Protein AF-A0A2V7XYC6-F1 (afdb_monomer)

Structure (mmCIF, N/CA/C/O backbone):
data_AF-A0A2V7XYC6-F1
#
_entry.id   AF-A0A2V7XYC6-F1
#
loop_
_atom_site.group_PDB
_atom_site.id
_atom_site.type_symbol
_atom_site.label_atom_id
_atom_site.label_alt_id
_atom_site.label_comp_id
_atom_site.label_asym_id
_atom_site.label_entity_id
_atom_site.label_seq_id
_atom_site.pdbx_PDB_ins_code
_atom_site.Cartn_x
_atom_site.Cartn_y
_atom_site.Cartn_z
_atom_site.occupancy
_atom_site.B_iso_or_equiv
_atom_site.auth_seq_id
_atom_site.auth_comp_id
_atom_site.auth_asym_id
_atom_site.auth_atom_id
_atom_site.pdbx_PDB_model_num
ATOM 1 N N . MET A 1 1 ? -10.164 -3.820 -5.385 1.00 58.03 1 MET A N 1
ATOM 2 C CA . MET A 1 1 ? -9.480 -5.130 -5.483 1.00 58.03 1 MET A CA 1
ATOM 3 C C . MET A 1 1 ? -8.778 -5.307 -6.833 1.00 58.03 1 MET A C 1
ATOM 5 O O . MET A 1 1 ? -7.583 -5.561 -6.829 1.00 58.03 1 MET A O 1
ATOM 9 N N . ASP A 1 2 ? -9.459 -5.085 -7.964 1.00 69.50 2 ASP A N 1
ATOM 10 C CA . ASP A 1 2 ? -8.900 -5.264 -9.324 1.00 69.50 2 ASP A CA 1
ATOM 11 C C . ASP A 1 2 ? -7.645 -4.410 -9.619 1.00 69.50 2 ASP A C 1
ATOM 13 O O . ASP A 1 2 ? -6.649 -4.883 -10.164 1.00 69.50 2 ASP A O 1
ATOM 17 N N . ARG A 1 3 ? -7.638 -3.160 -9.135 1.00 66.25 3 ARG A N 1
ATOM 18 C CA . ARG A 1 3 ? -6.536 -2.208 -9.348 1.00 66.25 3 ARG A CA 1
ATOM 19 C C . ARG A 1 3 ? -5.199 -2.680 -8.759 1.00 66.25 3 ARG A C 1
ATOM 21 O O . ARG A 1 3 ? -4.174 -2.541 -9.415 1.00 66.25 3 ARG A O 1
ATOM 28 N N . ILE A 1 4 ? -5.206 -3.289 -7.570 1.00 71.56 4 ILE A N 1
ATOM 29 C CA . ILE A 1 4 ? -3.990 -3.779 -6.893 1.00 71.56 4 ILE A CA 1
ATOM 30 C C . ILE A 1 4 ? -3.417 -4.992 -7.626 1.00 71.56 4 ILE A C 1
ATOM 32 O O . ILE A 1 4 ? -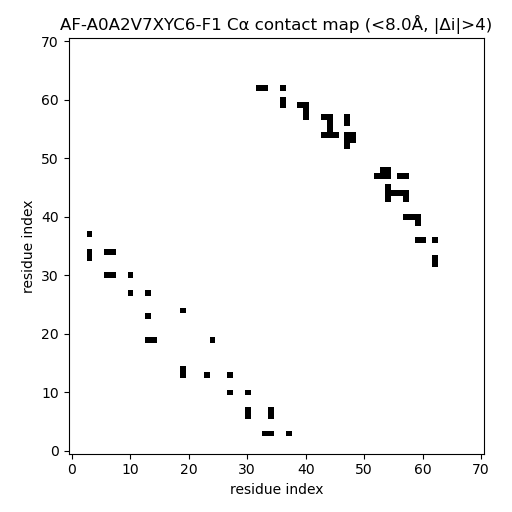2.212 -5.056 -7.850 1.00 71.56 4 ILE A O 1
ATOM 36 N N . GLN A 1 5 ? -4.269 -5.942 -8.026 1.00 74.56 5 GLN A N 1
ATOM 37 C CA . GLN A 1 5 ? -3.823 -7.125 -8.768 1.00 74.56 5 GLN A CA 1
ATOM 38 C C . GLN A 1 5 ? -3.222 -6.741 -10.117 1.00 74.56 5 GLN A C 1
ATOM 40 O O . GLN A 1 5 ? -2.170 -7.257 -10.493 1.00 74.56 5 GLN A O 1
ATOM 45 N N . ARG A 1 6 ? -3.842 -5.783 -10.812 1.00 78.62 6 ARG A N 1
ATOM 46 C CA . ARG A 1 6 ? -3.328 -5.255 -12.075 1.00 78.62 6 ARG A CA 1
ATOM 47 C C . ARG A 1 6 ? -1.963 -4.589 -11.903 1.00 78.62 6 ARG A C 1
ATOM 49 O O . ARG A 1 6 ? -1.042 -4.890 -12.655 1.00 78.62 6 ARG A O 1
ATOM 56 N N . LEU A 1 7 ? -1.818 -3.742 -10.884 1.00 76.94 7 LEU A N 1
ATOM 57 C CA . LEU A 1 7 ? -0.559 -3.080 -10.536 1.00 76.94 7 LEU A CA 1
ATOM 58 C C . LEU A 1 7 ? 0.538 -4.091 -10.160 1.00 76.94 7 LEU A C 1
ATOM 60 O O . LEU A 1 7 ? 1.653 -4.013 -10.668 1.00 76.94 7 LEU A O 1
ATOM 64 N N . ALA A 1 8 ? 0.216 -5.084 -9.331 1.00 77.00 8 ALA A N 1
ATOM 65 C CA . ALA A 1 8 ? 1.150 -6.134 -8.932 1.00 77.00 8 ALA A CA 1
ATOM 66 C C . ALA A 1 8 ? 1.591 -7.007 -10.119 1.00 77.00 8 ALA A C 1
ATOM 68 O O . ALA A 1 8 ? 2.770 -7.339 -10.236 1.00 77.00 8 ALA A O 1
ATOM 69 N N . SER A 1 9 ? 0.666 -7.346 -11.022 1.00 81.25 9 SER A N 1
ATOM 70 C CA . SER A 1 9 ? 0.968 -8.103 -12.239 1.00 81.25 9 SER A CA 1
ATOM 71 C C . SER A 1 9 ? 1.855 -7.301 -13.197 1.00 81.25 9 SER A C 1
ATOM 73 O O . SER A 1 9 ? 2.834 -7.834 -13.717 1.00 81.25 9 SER A O 1
ATOM 75 N N . GLU A 1 10 ? 1.592 -6.000 -13.357 1.00 76.94 10 GLU A N 1
ATOM 76 C CA . GLU A 1 10 ? 2.424 -5.106 -14.169 1.00 76.94 10 GLU A CA 1
ATOM 77 C C . GLU A 1 10 ? 3.837 -4.956 -13.577 1.00 76.94 10 GLU A C 1
ATOM 79 O O . GLU A 1 10 ? 4.820 -5.079 -14.308 1.00 76.94 10 GLU A O 1
ATOM 84 N N . ALA A 1 11 ? 3.973 -4.802 -12.254 1.00 75.50 11 ALA A N 1
ATOM 85 C CA . ALA A 1 11 ? 5.278 -4.808 -11.590 1.00 75.50 11 ALA A CA 1
ATOM 86 C C . ALA A 1 11 ? 6.016 -6.141 -11.765 1.00 75.50 11 ALA A C 1
ATOM 88 O O . ALA A 1 11 ? 7.212 -6.137 -12.049 1.00 75.50 11 ALA A O 1
ATOM 89 N N . HIS A 1 12 ? 5.326 -7.278 -11.636 1.00 77.44 12 HIS A N 1
ATOM 90 C CA . HIS A 1 12 ? 5.927 -8.596 -11.849 1.00 77.44 12 HIS A CA 1
ATOM 91 C C . HIS A 1 12 ? 6.421 -8.748 -13.293 1.00 77.44 12 HIS A C 1
ATOM 93 O O . HIS A 1 12 ? 7.541 -9.202 -13.515 1.00 77.44 12 HIS A O 1
ATOM 99 N N . 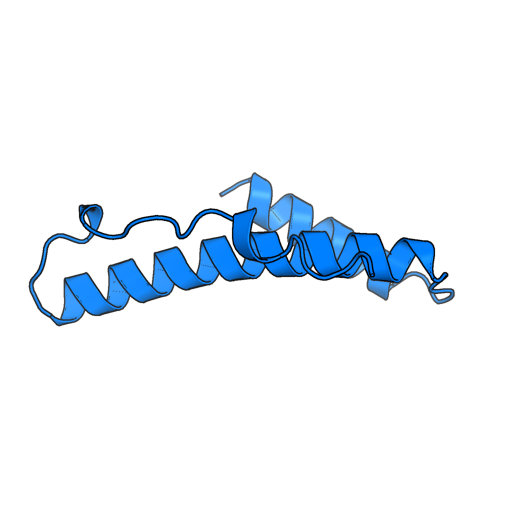ALA A 1 13 ? 5.634 -8.317 -14.281 1.00 80.25 13 ALA A N 1
ATOM 100 C CA . ALA A 1 13 ? 6.025 -8.351 -15.687 1.00 80.25 13 ALA A CA 1
ATOM 101 C C . ALA A 1 13 ? 7.232 -7.442 -15.981 1.00 80.25 13 ALA A C 1
ATOM 103 O O . ALA A 1 13 ? 8.111 -7.815 -16.760 1.00 80.25 13 ALA A O 1
ATOM 104 N N . LEU A 1 14 ? 7.308 -6.277 -15.330 1.00 74.62 14 LEU A N 1
ATOM 105 C CA . LEU A 1 14 ? 8.475 -5.393 -15.386 1.00 74.62 14 LEU A CA 1
ATOM 106 C C . LEU A 1 14 ? 9.703 -6.034 -14.720 1.00 74.62 14 LEU A C 1
ATOM 108 O O . LEU A 1 14 ? 10.785 -5.979 -15.289 1.00 74.62 14 LEU A O 1
ATOM 112 N N . TYR A 1 15 ? 9.534 -6.721 -13.585 1.00 68.69 15 TYR A N 1
ATOM 113 C CA . TYR A 1 15 ? 10.597 -7.500 -12.935 1.00 68.69 15 TYR A CA 1
ATOM 114 C C . TYR A 1 15 ? 11.0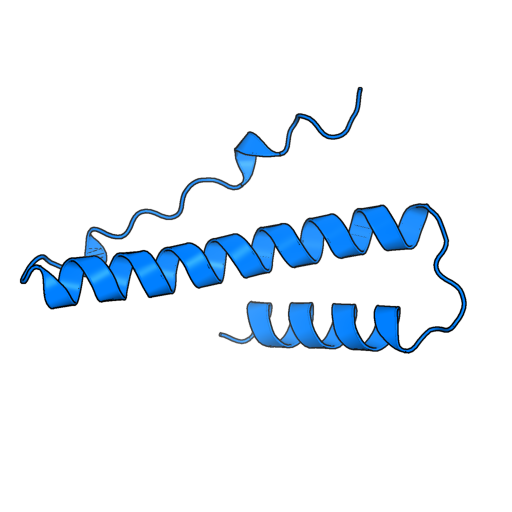81 -8.697 -13.756 1.00 68.69 15 TYR A C 1
ATOM 116 O O . TYR A 1 15 ? 12.267 -9.022 -13.730 1.00 68.69 15 TYR A O 1
ATOM 124 N N . ALA A 1 16 ? 10.185 -9.331 -14.511 1.00 76.12 16 ALA A N 1
ATOM 125 C CA . ALA A 1 16 ? 10.518 -10.423 -15.417 1.00 76.12 16 ALA A CA 1
ATOM 126 C C . ALA A 1 16 ? 11.272 -9.939 -16.670 1.00 76.12 16 ALA A C 1
ATOM 128 O O . ALA A 1 16 ? 12.022 -10.707 -17.281 1.00 76.12 16 ALA A O 1
ATOM 129 N N . LYS A 1 17 ? 11.123 -8.664 -17.060 1.00 71.44 17 LYS A N 1
ATOM 130 C CA . LYS A 1 17 ? 11.940 -8.061 -18.116 1.00 71.44 17 LYS A CA 1
ATOM 131 C C . LYS A 1 17 ? 13.362 -7.835 -17.599 1.00 71.44 17 LYS A C 1
ATOM 133 O O . LYS A 1 17 ? 13.630 -6.983 -16.764 1.00 71.44 17 LYS A O 1
ATOM 138 N N . ARG A 1 18 ? 14.310 -8.577 -18.174 1.00 58.09 18 ARG A N 1
ATOM 139 C CA . ARG A 1 18 ? 15.744 -8.576 -17.823 1.00 58.09 18 ARG A CA 1
ATOM 140 C C . ARG A 1 18 ? 16.472 -7.236 -18.047 1.00 58.09 18 ARG A C 1
ATOM 142 O O . ARG A 1 18 ? 17.620 -7.103 -17.638 1.00 58.09 18 ARG A O 1
ATOM 149 N N . ALA A 1 19 ? 15.826 -6.258 -18.683 1.00 59.81 19 ALA A N 1
ATOM 150 C CA . ALA A 1 19 ? 16.363 -4.926 -18.940 1.00 59.81 19 ALA A CA 1
ATOM 151 C C . ALA A 1 19 ? 15.465 -3.868 -18.282 1.00 59.81 19 ALA A C 1
ATOM 153 O O . ALA A 1 19 ? 14.436 -3.494 -18.837 1.00 59.81 19 ALA A O 1
ATOM 154 N N . PHE A 1 20 ? 15.861 -3.398 -17.097 1.00 67.25 20 PHE A N 1
ATOM 155 C CA . PHE A 1 20 ? 15.269 -2.220 -16.464 1.00 67.25 20 PHE A CA 1
ATOM 156 C C . PHE A 1 20 ? 15.940 -0.962 -17.013 1.00 67.25 20 PHE A C 1
ATOM 158 O O . PHE A 1 20 ? 17.121 -0.731 -16.750 1.00 67.25 20 PHE A O 1
ATOM 165 N N . GLY A 1 21 ? 15.197 -0.134 -17.747 1.00 69.44 21 GLY A N 1
ATOM 166 C CA . GLY A 1 21 ? 15.618 1.235 -18.034 1.00 69.44 21 GLY A CA 1
ATOM 167 C C . GLY A 1 21 ? 15.316 2.174 -16.860 1.00 69.44 21 GLY A C 1
ATOM 168 O O . GLY A 1 21 ? 14.514 1.862 -15.978 1.00 69.44 21 GLY A O 1
ATOM 169 N N . ALA A 1 22 ? 15.905 3.374 -16.862 1.00 68.25 22 ALA A N 1
ATOM 170 C CA . ALA A 1 22 ? 15.593 4.412 -15.870 1.00 68.25 22 ALA A CA 1
ATOM 171 C C . ALA A 1 22 ? 14.095 4.804 -15.860 1.00 68.25 22 ALA A C 1
ATOM 173 O O . ALA A 1 22 ? 13.552 5.150 -14.813 1.00 68.25 22 ALA A O 1
ATOM 174 N N . GLY A 1 23 ? 13.402 4.685 -17.001 1.00 70.12 23 GLY A N 1
ATOM 175 C CA . GLY A 1 23 ? 11.955 4.914 -17.105 1.00 70.12 23 GLY A CA 1
ATOM 176 C C . GLY A 1 23 ? 11.095 3.823 -16.451 1.00 70.12 23 GLY A C 1
ATOM 177 O O . GLY A 1 23 ? 10.037 4.126 -15.899 1.00 70.12 23 GLY A O 1
ATOM 178 N N . ASP A 1 24 ? 11.557 2.569 -16.440 1.00 75.19 24 ASP A N 1
ATOM 179 C CA . ASP A 1 24 ? 10.854 1.466 -15.772 1.00 75.19 24 ASP A CA 1
ATOM 180 C C . ASP A 1 24 ? 10.935 1.596 -14.247 1.00 75.19 24 ASP A C 1
ATOM 182 O O . ASP A 1 24 ? 9.975 1.278 -13.549 1.00 75.19 24 ASP A O 1
ATOM 186 N N . GLN A 1 25 ? 12.042 2.136 -13.724 1.00 75.00 25 GLN A N 1
ATOM 187 C CA . GLN A 1 25 ? 12.219 2.416 -12.294 1.00 75.00 25 GLN A CA 1
ATOM 188 C C . GLN A 1 25 ? 11.204 3.447 -11.776 1.00 75.00 25 GLN A C 1
ATOM 190 O O . GLN A 1 25 ? 10.596 3.245 -10.726 1.00 75.00 25 GLN A O 1
ATOM 195 N N . GLU A 1 26 ? 10.968 4.527 -12.526 1.00 76.44 26 GLU A N 1
ATOM 196 C CA . GLU A 1 26 ? 9.952 5.538 -12.196 1.00 76.44 26 GLU A CA 1
ATOM 197 C C . GLU A 1 26 ? 8.547 4.921 -12.132 1.00 76.44 26 GLU A C 1
ATOM 199 O O . GLU A 1 26 ? 7.780 5.150 -11.192 1.00 76.44 26 GLU A O 1
ATOM 204 N N . ARG A 1 27 ? 8.218 4.090 -13.125 1.00 77.44 27 ARG A N 1
ATOM 205 C CA . ARG A 1 27 ? 6.915 3.433 -13.214 1.00 77.44 27 ARG A CA 1
ATOM 206 C C . ARG A 1 27 ? 6.724 2.413 -12.095 1.00 77.44 27 ARG A C 1
ATOM 208 O O . ARG A 1 27 ? 5.670 2.390 -11.465 1.00 77.44 27 ARG A O 1
ATOM 215 N N . LEU A 1 28 ? 7.763 1.642 -11.781 1.00 79.62 28 LEU A N 1
ATOM 216 C CA . LEU A 1 28 ? 7.772 0.708 -10.661 1.00 79.62 28 LEU A CA 1
ATOM 217 C C . LEU A 1 28 ? 7.602 1.425 -9.314 1.00 79.62 28 LEU A C 1
ATOM 219 O O . LEU A 1 28 ? 6.870 0.934 -8.456 1.00 79.62 28 LEU A O 1
ATOM 223 N N . ARG A 1 29 ? 8.235 2.5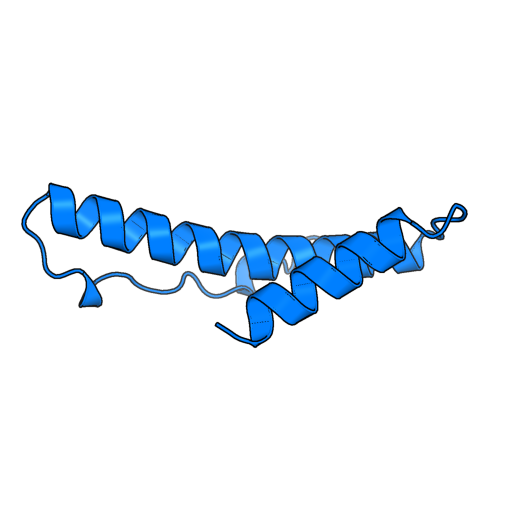93 -9.129 1.00 77.81 29 ARG A N 1
ATOM 224 C CA . ARG A 1 29 ? 8.043 3.428 -7.932 1.00 77.81 29 ARG A CA 1
ATOM 225 C C . ARG A 1 29 ? 6.589 3.855 -7.781 1.00 77.81 29 ARG A C 1
ATOM 227 O O . ARG A 1 29 ? 6.029 3.650 -6.711 1.00 77.81 29 ARG A O 1
ATOM 234 N N . ARG A 1 30 ? 5.950 4.355 -8.845 1.00 78.62 30 ARG A N 1
ATOM 235 C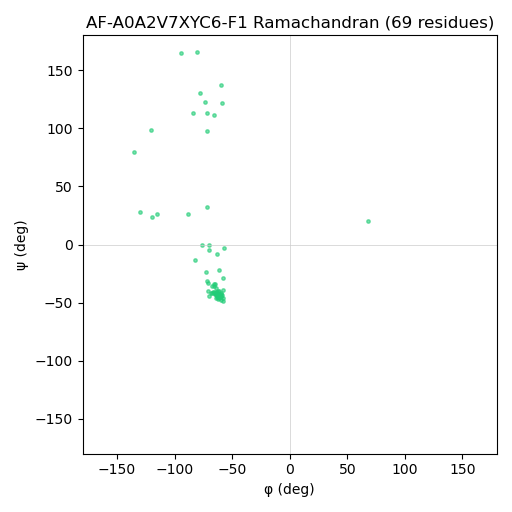 CA . ARG A 1 30 ? 4.516 4.705 -8.812 1.00 78.62 30 ARG A CA 1
ATOM 236 C C . ARG A 1 30 ? 3.635 3.515 -8.443 1.00 78.62 30 ARG A C 1
ATOM 238 O O . ARG A 1 30 ? 2.779 3.640 -7.575 1.00 78.62 30 ARG A O 1
ATOM 245 N N . ILE A 1 31 ? 3.883 2.359 -9.059 1.00 81.00 31 ILE A N 1
ATOM 246 C CA . ILE A 1 31 ? 3.146 1.125 -8.764 1.00 81.00 31 ILE A CA 1
ATOM 247 C C . ILE A 1 31 ? 3.310 0.724 -7.291 1.00 81.00 31 ILE A C 1
ATOM 249 O O . ILE A 1 31 ? 2.328 0.383 -6.635 1.00 81.00 31 ILE A O 1
ATOM 253 N N . ARG A 1 32 ? 4.535 0.800 -6.756 1.00 78.12 32 ARG A N 1
ATOM 254 C CA . ARG A 1 32 ? 4.826 0.545 -5.338 1.00 78.12 32 ARG A CA 1
ATOM 255 C C . ARG A 1 32 ? 4.084 1.497 -4.409 1.00 78.12 32 ARG A C 1
ATOM 257 O O . ARG A 1 32 ? 3.534 1.023 -3.429 1.00 78.12 32 ARG A O 1
ATOM 264 N N . ILE A 1 33 ? 4.045 2.790 -4.725 1.00 80.94 33 ILE A N 1
ATOM 265 C CA . ILE A 1 33 ? 3.355 3.810 -3.920 1.00 80.94 33 ILE A CA 1
ATOM 266 C C . ILE A 1 33 ? 1.847 3.529 -3.846 1.00 80.94 33 ILE A C 1
ATOM 268 O O . ILE A 1 33 ? 1.261 3.593 -2.770 1.00 80.94 33 ILE A O 1
ATOM 272 N N . GLU A 1 34 ? 1.214 3.165 -4.965 1.00 78.25 34 GLU A N 1
ATOM 273 C CA . GLU A 1 34 ? -0.213 2.809 -4.964 1.00 78.25 34 GLU A CA 1
ATOM 274 C C . GLU A 1 34 ? -0.497 1.501 -4.204 1.00 78.25 34 GLU A C 1
ATOM 276 O O . GLU A 1 34 ? -1.526 1.368 -3.537 1.00 78.25 34 GLU A O 1
ATOM 281 N N . LEU A 1 35 ? 0.420 0.531 -4.287 1.00 81.50 35 LEU A N 1
ATOM 282 C CA . LEU A 1 35 ? 0.358 -0.711 -3.512 1.00 81.50 35 LEU A CA 1
ATOM 283 C C . LEU A 1 35 ? 0.504 -0.452 -2.011 1.00 81.50 35 LEU A C 1
ATOM 285 O O . LEU A 1 35 ? -0.241 -1.041 -1.229 1.00 81.50 35 LEU A O 1
ATOM 289 N N . ASP A 1 36 ? 1.433 0.424 -1.636 1.00 80.31 36 ASP A N 1
ATOM 290 C CA . ASP A 1 36 ? 1.697 0.819 -0.256 1.00 80.31 36 ASP A CA 1
ATOM 291 C C . ASP A 1 36 ? 0.478 1.511 0.357 1.00 80.31 36 ASP A C 1
ATOM 293 O O . ASP A 1 36 ? 0.027 1.094 1.413 1.00 80.31 36 ASP A O 1
ATOM 297 N N . GLN A 1 37 ? -0.171 2.434 -0.361 1.00 78.50 37 GLN A N 1
ATOM 298 C CA . GLN A 1 37 ? -1.426 3.058 0.089 1.00 78.50 37 GLN A CA 1
ATOM 299 C C . GLN A 1 37 ? -2.548 2.047 0.327 1.00 78.50 37 GLN A C 1
ATOM 301 O O . GLN A 1 37 ? -3.270 2.124 1.321 1.00 78.50 37 GLN A O 1
ATOM 306 N N . CYS A 1 38 ? -2.710 1.076 -0.575 1.00 81.50 38 CYS A N 1
ATOM 307 C CA . CYS A 1 38 ? -3.710 0.030 -0.374 1.00 81.50 38 CYS A CA 1
ATOM 308 C C . CYS A 1 38 ? -3.384 -0.855 0.836 1.00 81.50 38 CYS A C 1
ATOM 310 O O . CYS A 1 38 ? -4.296 -1.301 1.535 1.00 81.50 38 CYS A O 1
ATOM 312 N N . TRP A 1 39 ? -2.100 -1.117 1.075 1.00 82.00 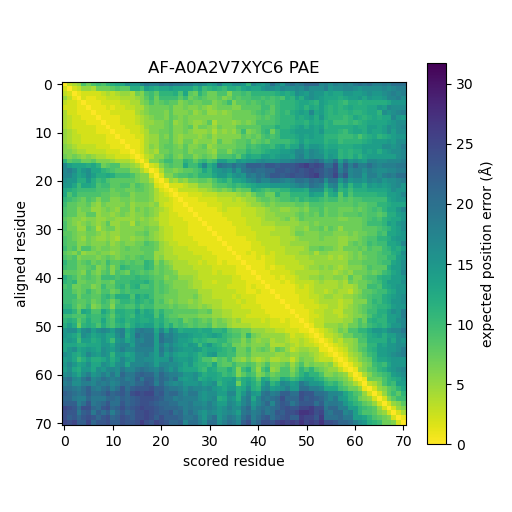39 TRP A N 1
ATOM 313 C CA . TRP A 1 39 ? -1.632 -1.863 2.239 1.00 82.00 39 TRP A CA 1
ATOM 314 C C . TRP A 1 39 ? -1.781 -1.077 3.543 1.00 82.00 39 TRP A C 1
ATOM 316 O O . TRP A 1 39 ? -2.198 -1.662 4.543 1.00 82.00 39 TRP A O 1
ATOM 326 N N . ASP A 1 40 ? -1.494 0.223 3.531 1.00 82.69 40 ASP A N 1
ATOM 327 C CA . ASP A 1 40 ? -1.627 1.123 4.676 1.00 82.69 40 ASP A CA 1
ATOM 328 C C . ASP A 1 40 ? -3.084 1.202 5.126 1.00 82.69 40 ASP A C 1
ATOM 330 O O . ASP A 1 40 ? -3.377 0.967 6.291 1.00 82.69 40 ASP A O 1
ATOM 334 N N . LEU A 1 41 ? -4.019 1.341 4.182 1.00 81.19 41 LEU A N 1
ATOM 335 C CA . LEU A 1 41 ? -5.454 1.263 4.456 1.00 81.19 41 LEU A CA 1
ATOM 336 C C . LEU A 1 41 ? -5.875 -0.055 5.093 1.00 81.19 41 LEU A C 1
ATOM 338 O O . LEU A 1 41 ? -6.599 -0.069 6.084 1.00 81.19 41 LEU A O 1
ATOM 342 N N . LEU A 1 42 ? -5.444 -1.185 4.529 1.00 83.50 42 LEU A N 1
ATOM 343 C CA . LEU A 1 42 ? -5.754 -2.505 5.080 1.00 83.50 42 LEU A CA 1
ATOM 344 C C . LEU A 1 42 ? -5.225 -2.645 6.507 1.00 83.50 42 LEU A C 1
ATOM 346 O O . LEU A 1 42 ? -5.930 -3.150 7.381 1.00 83.50 42 LEU A O 1
ATOM 350 N N . ARG A 1 43 ? -4.003 -2.168 6.745 1.00 84.44 43 ARG A N 1
ATOM 351 C CA . ARG A 1 43 ? -3.369 -2.190 8.060 1.00 84.44 43 ARG A CA 1
ATOM 352 C C . ARG A 1 43 ? -4.058 -1.236 9.035 1.00 84.44 43 ARG A C 1
ATOM 354 O O . ARG A 1 43 ? -4.285 -1.628 10.173 1.00 84.44 43 ARG A O 1
ATOM 361 N N . GLN A 1 44 ? -4.435 -0.036 8.605 1.00 83.81 44 GLN A N 1
ATOM 362 C CA . GLN A 1 44 ? -5.157 0.943 9.415 1.00 83.81 44 GLN A CA 1
ATOM 363 C C . GLN A 1 44 ? -6.536 0.411 9.800 1.00 83.81 44 GLN A C 1
ATOM 365 O O . GLN A 1 44 ? -6.910 0.471 10.967 1.00 83.81 44 GLN A O 1
ATOM 370 N N . ARG A 1 45 ? -7.250 -0.220 8.861 1.00 86.12 45 ARG A N 1
ATOM 371 C CA . ARG A 1 45 ? -8.506 -0.927 9.144 1.00 86.12 45 ARG A CA 1
ATOM 372 C C . ARG A 1 45 ? -8.322 -2.056 10.147 1.00 86.12 45 ARG A C 1
ATOM 374 O O . ARG A 1 45 ? -9.159 -2.220 11.030 1.00 86.12 45 ARG A O 1
ATOM 381 N N . LEU A 1 46 ? -7.245 -2.832 10.020 1.00 86.19 46 LEU A N 1
ATOM 382 C CA . LEU A 1 46 ? -6.935 -3.909 10.957 1.00 86.19 46 LEU A CA 1
ATOM 383 C C . LEU A 1 46 ? -6.658 -3.354 12.361 1.00 86.19 46 LEU A C 1
ATOM 385 O O . LEU A 1 46 ? -7.253 -3.827 13.321 1.00 86.19 46 LEU A O 1
ATOM 389 N N . ALA A 1 47 ? -5.843 -2.301 12.460 1.00 86.56 47 ALA A N 1
ATOM 390 C CA . ALA A 1 47 ? -5.508 -1.643 13.718 1.00 86.56 47 ALA A CA 1
ATOM 391 C C . ALA A 1 47 ? -6.735 -1.009 14.395 1.00 86.56 47 ALA A C 1
ATOM 393 O O . ALA A 1 47 ? -6.910 -1.162 15.600 1.00 86.56 47 ALA A O 1
ATOM 394 N N . LEU A 1 48 ? -7.612 -0.343 13.634 1.00 86.06 48 LEU A N 1
ATOM 395 C CA . LEU A 1 48 ? -8.871 0.211 14.147 1.00 86.06 48 LEU A CA 1
ATOM 396 C C . LEU A 1 48 ? -9.791 -0.900 14.655 1.00 86.06 48 LEU A C 1
ATOM 398 O O . LEU A 1 48 ? -10.308 -0.811 15.766 1.00 86.06 48 LEU A O 1
ATOM 402 N N . ARG A 1 49 ? -9.921 -1.988 13.890 1.00 85.69 49 ARG A N 1
ATOM 403 C CA . ARG A 1 49 ? -10.714 -3.154 14.287 1.00 85.69 49 ARG A CA 1
ATOM 404 C C . ARG A 1 49 ? -10.175 -3.814 15.558 1.00 85.69 49 ARG A C 1
ATOM 406 O O . ARG A 1 49 ? -10.967 -4.160 16.429 1.00 85.69 49 ARG A O 1
ATOM 413 N N . GLU A 1 50 ? -8.860 -3.985 15.676 1.00 86.25 50 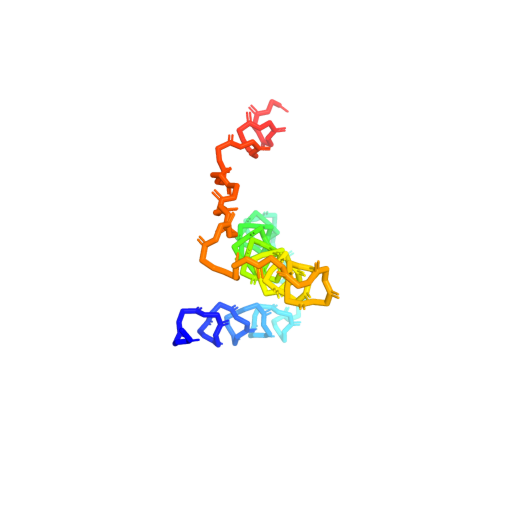GLU A N 1
ATOM 414 C CA . GLU A 1 50 ? -8.222 -4.510 16.892 1.00 86.25 50 GLU A CA 1
ATOM 415 C C . GLU A 1 50 ? -8.376 -3.558 18.084 1.00 86.25 50 GLU A C 1
ATOM 417 O O . GLU A 1 50 ? -8.567 -4.009 19.211 1.00 86.25 50 GLU A O 1
ATOM 422 N N . ALA A 1 51 ? -8.378 -2.245 17.842 1.00 85.62 51 ALA A N 1
ATOM 423 C CA . ALA A 1 51 ? -8.639 -1.226 18.856 1.00 85.62 51 ALA A CA 1
ATOM 424 C C . ALA A 1 51 ? -10.132 -1.079 19.224 1.00 85.62 51 ALA A C 1
ATOM 426 O O . ALA A 1 51 ? -10.468 -0.241 20.062 1.00 85.62 51 ALA A O 1
ATOM 427 N N . GLY A 1 52 ? -11.035 -1.852 18.605 1.00 85.75 52 GLY A N 1
ATOM 428 C CA . GLY A 1 52 ? -12.484 -1.740 18.812 1.00 85.75 52 GLY A CA 1
ATOM 429 C C . GLY A 1 52 ? -13.094 -0.438 18.275 1.00 85.75 52 GLY A C 1
ATOM 430 O O . GLY A 1 52 ? -14.164 -0.031 18.722 1.00 85.75 52 GLY A O 1
ATOM 431 N N . ARG A 1 53 ? -12.396 0.233 17.354 1.00 82.12 53 ARG A N 1
ATOM 432 C CA . ARG A 1 53 ? -12.818 1.445 16.637 1.00 82.12 53 ARG A CA 1
ATOM 433 C C . ARG A 1 53 ? -13.452 1.077 15.298 1.00 82.12 53 ARG A C 1
ATOM 435 O O . ARG A 1 53 ? -13.308 -0.052 14.822 1.00 82.12 53 ARG A O 1
ATOM 442 N N . ASP A 1 54 ? -14.149 2.030 14.689 1.00 75.38 54 ASP A N 1
ATOM 443 C CA . ASP A 1 54 ? -14.810 1.782 13.415 1.00 75.38 54 ASP A CA 1
ATOM 444 C C . ASP A 1 54 ? -13.766 1.711 12.279 1.00 75.38 54 ASP A C 1
ATOM 446 O O . ASP A 1 54 ? -12.984 2.645 12.094 1.00 75.38 54 ASP A O 1
ATOM 450 N N . PRO A 1 55 ? -13.688 0.603 11.521 1.00 73.06 55 PRO A N 1
ATOM 451 C CA . PRO A 1 55 ? -12.730 0.451 10.429 1.00 73.06 55 PRO A CA 1
ATOM 452 C C . PRO A 1 55 ? -13.053 1.338 9.215 1.00 73.06 55 PRO A C 1
ATOM 454 O O . PRO A 1 55 ? -12.292 1.324 8.246 1.00 73.06 55 PRO A O 1
ATOM 457 N N . ASP A 1 56 ? -14.168 2.069 9.209 1.00 71.06 56 ASP A N 1
ATOM 458 C CA . ASP A 1 56 ? -14.447 3.100 8.208 1.00 71.06 56 ASP A CA 1
ATOM 459 C C . ASP A 1 56 ? -13.769 4.443 8.536 1.00 71.06 56 ASP A C 1
ATOM 461 O O . ASP A 1 56 ? -13.574 5.255 7.640 1.00 71.06 56 ASP A O 1
ATOM 465 N N . GLU A 1 57 ? -13.260 4.631 9.766 1.00 74.44 57 GLU A N 1
ATOM 466 C CA . GLU A 1 57 ? -12.374 5.761 10.117 1.00 74.44 57 GLU A CA 1
ATOM 467 C C . GLU A 1 57 ? -10.968 5.647 9.484 1.00 74.44 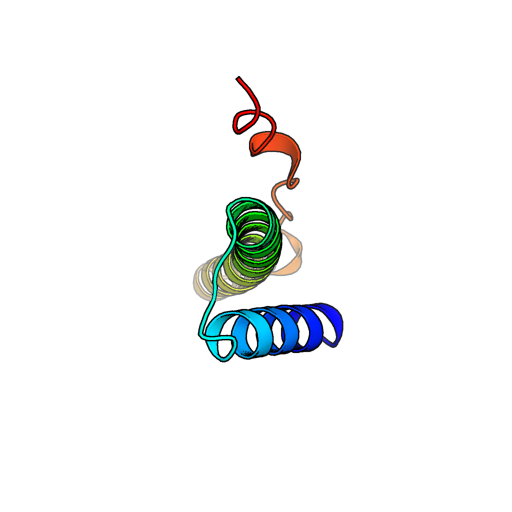57 GLU A C 1
ATOM 469 O O . GLU A 1 57 ? -10.101 6.495 9.700 1.00 74.44 57 GLU A O 1
ATOM 474 N N . ALA A 1 58 ? -10.693 4.585 8.719 1.00 75.12 58 ALA A N 1
ATOM 475 C CA . ALA A 1 58 ? -9.434 4.437 8.001 1.00 75.12 58 ALA A CA 1
ATOM 476 C C . ALA A 1 58 ? -9.368 5.405 6.810 1.00 75.12 58 ALA A C 1
ATOM 478 O O . ALA A 1 58 ? -9.877 5.116 5.726 1.00 75.12 58 ALA A O 1
ATOM 479 N N . GLU A 1 59 ? -8.709 6.544 6.996 1.00 66.12 59 GLU A N 1
ATOM 480 C CA . GLU A 1 59 ? -8.488 7.511 5.922 1.00 66.12 59 GLU A CA 1
ATOM 481 C C . GLU A 1 59 ? -7.352 7.090 4.984 1.00 66.12 59 GLU A C 1
ATOM 483 O O . GLU A 1 59 ? -6.234 6.801 5.411 1.00 66.12 59 GLU A O 1
ATOM 488 N N . VAL A 1 60 ? -7.618 7.122 3.673 1.00 62.97 60 VAL A N 1
ATOM 489 C CA . VAL A 1 60 ? -6.567 6.973 2.659 1.00 62.97 60 VAL A CA 1
ATOM 490 C C . VAL A 1 60 ? -5.658 8.184 2.781 1.00 62.97 60 VAL A C 1
ATOM 492 O O . VAL A 1 60 ? -6.076 9.290 2.432 1.00 62.97 60 VAL A O 1
ATOM 495 N N . ARG A 1 61 ? -4.410 8.010 3.233 1.00 60.75 61 ARG A N 1
ATOM 496 C CA . ARG A 1 61 ? -3.444 9.102 3.093 1.00 60.75 61 ARG A CA 1
ATOM 497 C C . ARG A 1 61 ? -3.314 9.429 1.604 1.00 60.75 61 ARG A C 1
ATOM 499 O O . ARG A 1 61 ? -2.988 8.528 0.825 1.00 60.75 61 ARG A O 1
ATOM 506 N N . PRO A 1 62 ? -3.584 10.678 1.186 1.00 54.62 62 PRO A N 1
ATOM 507 C CA . PRO A 1 62 ? -3.496 11.037 -0.214 1.00 54.62 62 PRO A CA 1
ATOM 508 C C . PRO A 1 62 ? -2.065 10.800 -0.703 1.00 54.62 62 PRO A C 1
ATOM 510 O O . PRO A 1 62 ? -1.093 11.144 -0.029 1.00 54.62 62 PRO A O 1
ATOM 513 N N . ALA A 1 63 ? -1.949 10.230 -1.903 1.00 54.91 63 ALA A N 1
ATOM 514 C CA . ALA A 1 63 ? -0.696 9.969 -2.620 1.00 54.91 63 ALA A CA 1
ATOM 515 C C . ALA A 1 63 ? 0.177 11.217 -2.874 1.00 54.91 63 ALA A C 1
ATOM 517 O O . ALA A 1 63 ? 1.258 11.107 -3.451 1.00 54.91 63 ALA A O 1
ATOM 518 N N . ASP A 1 64 ? -0.314 12.387 -2.472 1.00 47.84 64 ASP A N 1
ATOM 519 C CA . ASP A 1 64 ? 0.219 13.726 -2.702 1.00 47.84 64 ASP A CA 1
ATOM 520 C C . ASP A 1 64 ? 1.625 13.926 -2.100 1.00 47.84 64 ASP A C 1
ATOM 522 O O . ASP A 1 64 ? 2.426 14.711 -2.591 1.00 47.84 64 ASP 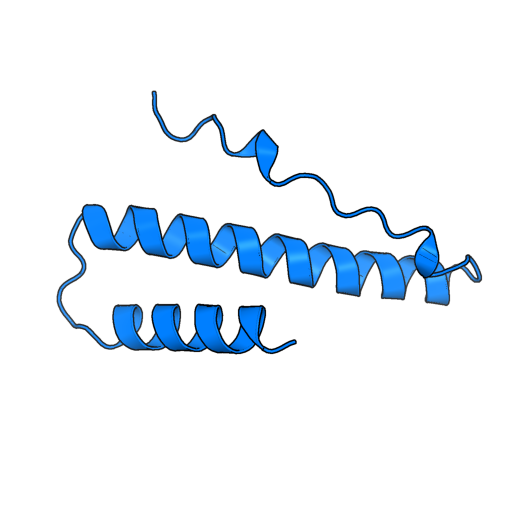A O 1
ATOM 526 N N . VAL A 1 65 ? 2.017 13.118 -1.108 1.00 49.69 65 VAL A N 1
ATOM 527 C CA . VAL A 1 65 ? 3.341 13.219 -0.454 1.00 49.69 65 VAL A CA 1
ATOM 528 C C . VAL A 1 65 ? 4.429 12.387 -1.156 1.00 49.69 65 VAL A C 1
ATOM 530 O O . VAL A 1 65 ? 5.418 11.985 -0.548 1.00 49.69 65 VAL A O 1
ATOM 533 N N . VAL A 1 66 ? 4.295 12.119 -2.458 1.00 51.00 66 VAL A N 1
ATOM 534 C CA . VAL A 1 66 ? 5.452 11.730 -3.293 1.00 51.00 66 VAL A CA 1
ATOM 535 C C . VAL A 1 66 ? 5.680 12.721 -4.438 1.00 51.00 66 VAL A C 1
ATOM 537 O O . VAL A 1 66 ? 6.362 12.423 -5.416 1.00 51.00 66 VAL A O 1
ATOM 540 N N . GLU A 1 67 ? 5.215 13.963 -4.282 1.00 46.53 67 GLU A N 1
ATOM 541 C CA . GLU A 1 67 ? 5.718 15.133 -5.023 1.00 46.53 67 GLU A CA 1
ATOM 542 C C . GLU A 1 67 ? 7.132 15.576 -4.573 1.00 46.53 67 GLU A C 1
ATOM 544 O O . GLU A 1 67 ? 7.494 16.745 -4.611 1.00 46.53 67 GLU A O 1
ATOM 549 N N . SER A 1 68 ? 7.997 14.649 -4.153 1.00 44.09 68 SER A N 1
ATOM 550 C CA . SER A 1 68 ? 9.423 14.932 -3.903 1.00 44.09 68 SER A CA 1
ATOM 551 C C . SER A 1 68 ? 10.360 13.940 -4.586 1.00 44.09 68 SER A C 1
ATOM 553 O O . SER A 1 68 ? 11.475 13.717 -4.128 1.00 44.09 68 SER A O 1
ATOM 555 N N . TYR A 1 69 ? 9.933 13.350 -5.709 1.00 50.12 69 TYR A N 1
ATOM 556 C CA . TYR A 1 69 ? 10.841 12.593 -6.583 1.00 50.12 69 TYR A CA 1
ATOM 557 C C . TYR A 1 69 ? 11.022 13.205 -7.976 1.00 50.12 69 TYR A C 1
ATOM 559 O O . TYR A 1 69 ? 11.353 12.511 -8.935 1.00 50.12 69 TYR A O 1
ATOM 567 N N . LYS A 1 70 ? 10.835 14.522 -8.089 1.00 44.44 70 LYS A N 1
ATOM 568 C CA . LYS A 1 70 ? 11.398 15.315 -9.185 1.00 44.44 70 LYS A CA 1
ATOM 569 C C . LYS A 1 70 ? 12.004 16.601 -8.635 1.00 44.44 70 LYS A C 1
ATOM 571 O O . LYS A 1 70 ? 11.390 17.659 -8.687 1.00 44.44 70 LYS A O 1
ATOM 576 N N . GLY A 1 71 ? 13.209 16.456 -8.098 1.00 39.03 71 GLY A N 1
ATOM 577 C CA . GLY A 1 71 ? 14.230 17.494 -8.009 1.00 39.03 71 GLY A CA 1
ATOM 578 C C . GLY A 1 71 ? 15.532 16.872 -8.470 1.00 39.03 71 GLY A C 1
ATOM 579 O O . GLY A 1 71 ? 15.906 15.856 -7.844 1.00 39.03 71 GLY A O 1
#

Radius of gyration: 15.12 Å; Cα contacts (8 Å, |Δi|>4): 37; chains: 1; bounding box: 31×28×38 Å

Sequence (71 aa):
MDRIQRLASEAHALYAKRAFGAGDQERLRRIRIELDQCWDLLRQRLALREAGRDPDEAEVRPADVVESYKG

pLDDT: mean 72.35, std 12.01, range [39.03, 86.56]

Solvent-accessible surface area (backbone atoms only — not comparable to full-atom values): 4280 Å² total; per-residue (Å²): 114,69,68,56,56,53,43,52,49,52,46,50,55,53,67,68,41,92,74,78,51,80,69,50,53,55,52,45,49,54,43,48,53,58,47,48,47,57,48,50,37,54,50,42,24,48,52,26,48,74,70,73,44,65,47,80,74,45,70,76,73,71,79,70,86,62,82,76,79,85,127

Secondary structure (DSSP, 8-state):
-HHHHHHHHHHHHHHHSS---HHHHHHHHHHHHHHHHHHHHHHHHHHHHHTTS-GGG-----GGGGTTS--

Mean predicted aligned error: 9.71 Å

Foldseek 3Di:
DVLLVVLVVVLVVLVVPPDDDPVSVVSNVVSVLVNVLVVQLVVCLVVCVVVVHHSVPRDRPDSVVVPPPPD